Protein AF-A0A844C694-F1 (afdb_monomer)

Solvent-accessible surface area (backbone atoms only — not comparable to full-atom values): 4764 Å² total; per-residue (Å²): 142,84,85,83,85,75,83,80,83,74,81,84,77,80,78,80,77,80,79,77,78,75,51,69,67,41,49,27,44,31,38,31,26,29,85,87,67,47,77,49,80,72,45,76,39,79,21,52,42,66,70,55,31,47,54,54,48,36,58,76,50,72,68,47,44,36,71,93,51,53,49,65,43,82,106

Secondary structure (DSSP, 8-state):
-------------------------EEEEEE-BBTTSPBPPPEEEEESSHHHHHHHHHHHTTT-B-GGG-EEEE-

Radius of gyration: 25.25 Å; Cα contacts (8 Å, |Δi|>4): 110; chains: 1; bounding box: 26×49×78 Å

Mean predicted aligned error: 12.5 Å

pLDDT: mean 80.38, std 16.39, range [41.88, 95.81]

Structure (mmCIF, N/CA/C/O backbone):
data_AF-A0A844C694-F1
#
_entry.id   AF-A0A844C694-F1
#
loop_
_atom_site.group_PDB
_atom_site.id
_atom_site.type_symbol
_atom_site.label_atom_id
_atom_site.label_alt_id
_atom_site.label_comp_id
_atom_site.label_asym_id
_atom_site.label_entity_id
_atom_site.label_seq_id
_atom_site.pdbx_PDB_ins_code
_atom_site.Cartn_x
_atom_site.Cartn_y
_atom_site.Cartn_z
_atom_site.occupancy
_atom_site.B_iso_or_equiv
_atom_site.auth_seq_id
_atom_site.auth_comp_id
_atom_site.auth_asym_id
_atom_site.auth_atom_id
_atom_site.pdbx_PDB_model_num
ATOM 1 N N . MET A 1 1 ? 11.699 39.207 -65.373 1.00 46.06 1 MET A N 1
ATOM 2 C CA . MET A 1 1 ? 12.257 38.131 -64.523 1.00 46.06 1 MET A CA 1
ATOM 3 C C . MET A 1 1 ? 12.597 38.726 -63.167 1.00 46.06 1 MET A C 1
ATOM 5 O O . MET A 1 1 ? 13.577 39.438 -63.109 1.00 46.06 1 MET A O 1
ATOM 9 N N . ASN A 1 2 ? 11.793 38.501 -62.122 1.00 41.88 2 ASN A N 1
ATOM 10 C CA . ASN A 1 2 ? 12.120 38.881 -60.738 1.00 41.88 2 ASN A CA 1
ATOM 11 C C . ASN A 1 2 ? 11.462 37.859 -59.800 1.00 41.88 2 ASN A C 1
ATOM 13 O O . ASN A 1 2 ? 10.243 37.853 -59.647 1.00 41.88 2 ASN 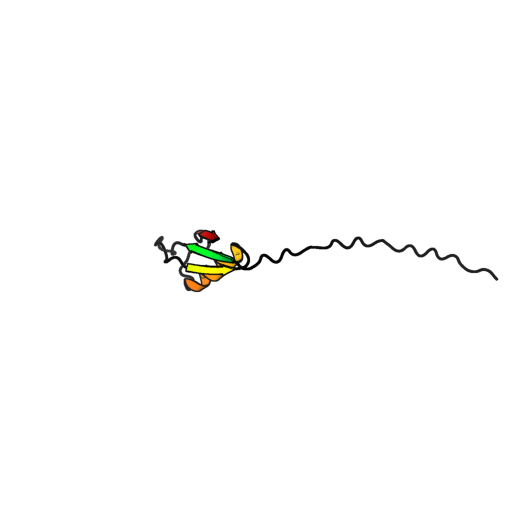A O 1
ATOM 17 N N . LYS A 1 3 ? 12.257 36.927 -59.255 1.00 49.16 3 LYS A N 1
ATOM 18 C CA . LYS A 1 3 ? 11.782 35.867 -58.355 1.00 49.16 3 LYS A CA 1
ATOM 19 C C . LYS A 1 3 ? 11.822 36.359 -56.911 1.00 49.16 3 LYS A C 1
ATOM 21 O O . LYS A 1 3 ? 12.853 36.805 -56.414 1.00 49.16 3 LYS A O 1
ATOM 26 N N . ILE A 1 4 ? 10.663 36.267 -56.279 1.00 60.44 4 ILE A N 1
ATOM 27 C CA . ILE A 1 4 ? 10.367 36.695 -54.921 1.00 60.44 4 ILE A CA 1
ATOM 28 C C . ILE A 1 4 ? 11.130 35.810 -53.924 1.00 60.44 4 ILE A C 1
ATOM 30 O O . ILE A 1 4 ? 11.010 34.585 -53.938 1.00 60.44 4 ILE A O 1
ATOM 34 N N . LYS A 1 5 ? 11.926 36.451 -53.062 1.00 57.75 5 LYS A N 1
ATOM 35 C CA . LYS A 1 5 ? 12.571 35.854 -51.889 1.00 57.75 5 LYS A CA 1
ATOM 36 C C . LYS A 1 5 ? 11.535 35.741 -50.769 1.00 57.75 5 LYS A C 1
ATOM 38 O O . LYS A 1 5 ? 11.336 36.696 -50.026 1.00 57.75 5 LYS A O 1
ATOM 43 N N . HIS A 1 6 ? 10.900 34.585 -50.622 1.00 53.06 6 HIS A N 1
ATOM 44 C CA . HIS A 1 6 ? 10.228 34.240 -49.371 1.00 53.06 6 HIS A CA 1
ATOM 45 C C . HIS A 1 6 ? 11.161 33.351 -48.554 1.00 53.06 6 HIS A C 1
ATOM 47 O O . HIS A 1 6 ? 11.236 32.141 -48.756 1.00 53.06 6 HIS A O 1
ATOM 53 N N . LEU A 1 7 ? 11.917 33.999 -47.661 1.00 55.38 7 LEU A N 1
ATOM 54 C CA . LEU A 1 7 ? 12.578 33.347 -46.537 1.00 55.38 7 LEU A CA 1
ATOM 55 C C . LEU A 1 7 ? 11.493 32.645 -45.711 1.00 55.38 7 LEU A C 1
ATOM 57 O O . LEU A 1 7 ? 10.731 33.281 -44.987 1.00 55.38 7 LEU A O 1
ATOM 61 N N . LEU A 1 8 ? 11.420 31.328 -45.872 1.00 56.16 8 LEU A N 1
ATOM 62 C CA . LEU A 1 8 ? 10.668 30.415 -45.027 1.00 56.16 8 LEU A CA 1
ATOM 63 C C . LEU A 1 8 ? 11.254 30.464 -43.613 1.00 56.16 8 LEU A C 1
ATOM 65 O O . LEU A 1 8 ? 12.255 29.820 -43.307 1.00 56.16 8 LEU A O 1
ATOM 69 N N . TRP A 1 9 ? 10.629 31.264 -42.758 1.00 50.72 9 TRP A N 1
ATOM 70 C CA . TRP A 1 9 ? 10.856 31.255 -41.321 1.00 50.72 9 TRP A CA 1
ATOM 71 C C . TRP A 1 9 ? 10.131 30.027 -40.752 1.00 50.72 9 TRP A C 1
ATOM 73 O O . TRP A 1 9 ? 8.933 30.069 -40.487 1.00 50.72 9 TRP A O 1
ATOM 83 N N . LEU A 1 10 ? 10.833 28.893 -40.659 1.00 60.28 10 LEU A N 1
ATOM 84 C CA . LEU A 1 10 ? 10.341 27.715 -39.941 1.00 60.28 10 LEU A CA 1
ATOM 85 C C . LEU A 1 10 ? 10.569 27.933 -38.435 1.00 60.28 10 LEU A C 1
ATOM 87 O O . LEU A 1 10 ? 11.726 28.043 -38.022 1.00 60.28 10 LEU A O 1
ATOM 91 N N . PRO A 1 11 ? 9.522 27.964 -37.592 1.00 56.19 11 PRO A N 1
ATOM 92 C CA . PRO A 1 11 ? 9.711 27.937 -36.153 1.00 56.19 11 PRO A CA 1
ATOM 93 C C . PRO A 1 11 ? 10.181 26.531 -35.762 1.00 56.19 11 PRO A C 1
ATOM 95 O O . PRO A 1 11 ? 9.483 25.539 -35.978 1.00 56.19 11 PRO A O 1
ATOM 98 N N . ALA A 1 12 ? 11.390 26.440 -35.211 1.00 62.25 12 ALA A N 1
ATOM 99 C CA . ALA A 1 12 ? 11.926 25.215 -34.636 1.00 62.25 12 ALA A CA 1
ATOM 100 C C . ALA A 1 12 ? 11.103 24.838 -33.393 1.00 62.25 12 ALA A C 1
ATOM 102 O O . ALA A 1 12 ? 11.353 25.312 -32.286 1.00 62.25 12 ALA A O 1
ATOM 103 N N . LEU A 1 13 ? 10.086 24.002 -33.590 1.00 60.50 13 LEU A N 1
ATOM 104 C CA . LEU A 1 13 ? 9.337 23.374 -32.509 1.00 60.50 13 LEU A CA 1
ATOM 105 C C . LEU A 1 13 ? 10.249 22.345 -31.828 1.00 60.50 13 LEU A C 1
ATOM 107 O O . LEU A 1 13 ? 10.478 21.252 -32.344 1.00 60.50 13 LEU A O 1
ATOM 111 N N . LEU A 1 14 ? 10.793 22.718 -30.670 1.00 58.81 14 LEU A N 1
ATOM 112 C CA . LEU A 1 14 ? 11.503 21.822 -29.762 1.00 58.81 14 LEU A CA 1
ATOM 113 C C . LEU A 1 14 ? 10.542 20.727 -29.280 1.00 58.81 14 LEU A C 1
ATOM 115 O O . LEU A 1 14 ? 9.690 20.956 -28.422 1.00 58.81 14 LEU A O 1
ATOM 119 N N . ALA A 1 15 ? 10.678 19.526 -29.839 1.00 61.28 15 ALA A N 1
ATOM 120 C CA . ALA A 1 15 ? 9.972 18.341 -29.379 1.00 61.28 15 ALA A CA 1
ATOM 121 C C . ALA A 1 15 ? 10.534 17.905 -28.013 1.00 61.28 15 ALA A C 1
ATOM 123 O O . ALA A 1 15 ? 11.552 17.215 -27.931 1.00 61.28 15 ALA A O 1
ATOM 124 N N . VAL A 1 16 ? 9.874 18.308 -26.923 1.00 62.75 16 VAL A N 1
ATOM 125 C CA . VAL A 1 16 ? 10.123 17.738 -25.591 1.00 62.75 16 VAL A CA 1
ATOM 126 C C . VAL A 1 16 ? 9.711 16.269 -25.631 1.00 62.75 16 VAL A C 1
ATOM 128 O O . VAL A 1 16 ? 8.530 15.930 -25.661 1.00 62.75 16 VAL A O 1
ATOM 131 N N . SER A 1 17 ? 10.705 15.386 -25.659 1.00 55.56 17 SER A N 1
ATOM 132 C CA . SER A 1 17 ? 10.493 13.944 -25.589 1.00 55.56 17 SER A CA 1
ATOM 133 C C . SER A 1 17 ? 10.227 13.558 -24.135 1.00 55.56 17 SER A C 1
ATOM 135 O O . SER A 1 17 ? 11.154 13.413 -23.340 1.00 55.56 17 SER A O 1
ATOM 137 N N . PHE A 1 18 ? 8.953 13.407 -23.768 1.00 59.38 18 PHE A N 1
ATOM 138 C CA . PHE A 1 18 ? 8.561 12.797 -22.499 1.00 59.38 18 PHE A CA 1
ATOM 139 C C . PHE A 1 18 ? 8.870 11.298 -22.565 1.00 59.38 18 PHE A C 1
ATOM 141 O O . PHE A 1 18 ? 8.051 10.499 -23.013 1.00 59.38 18 PHE A O 1
ATOM 148 N N . ALA A 1 19 ? 10.068 10.902 -22.136 1.00 59.09 19 ALA A N 1
ATOM 149 C CA . ALA A 1 19 ? 10.383 9.498 -21.911 1.00 59.09 19 ALA A CA 1
ATOM 150 C C . ALA A 1 19 ? 9.529 8.985 -20.739 1.00 59.09 19 ALA A C 1
ATOM 152 O O . ALA A 1 19 ? 9.877 9.156 -19.568 1.00 59.09 19 ALA A O 1
ATOM 153 N N . SER A 1 20 ? 8.380 8.379 -21.040 1.00 56.66 20 SER A N 1
ATOM 154 C CA . SER A 1 20 ? 7.622 7.609 -20.059 1.00 56.66 20 SER A CA 1
ATOM 155 C C . SER A 1 20 ? 8.459 6.391 -19.672 1.00 56.66 20 SER A C 1
ATOM 157 O O . SER A 1 20 ? 8.496 5.401 -20.398 1.00 56.66 20 SER A O 1
ATOM 159 N N . TYR A 1 21 ? 9.163 6.460 -18.539 1.00 60.06 21 TYR A N 1
ATOM 160 C CA . TYR A 1 21 ? 9.763 5.274 -17.933 1.00 60.06 21 TYR A CA 1
ATOM 161 C C . TYR A 1 21 ? 8.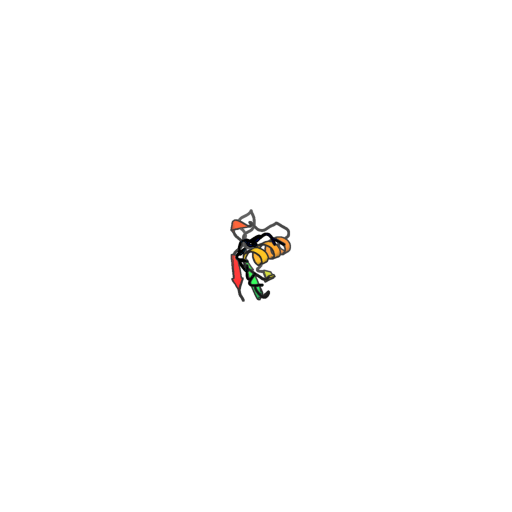627 4.321 -17.558 1.00 60.06 21 TYR A C 1
ATOM 163 O O . TYR A 1 21 ? 7.966 4.490 -16.532 1.00 60.06 21 TYR A O 1
ATOM 171 N N . ALA A 1 22 ? 8.373 3.336 -18.419 1.00 58.47 22 ALA A N 1
ATOM 172 C CA . ALA A 1 22 ? 7.508 2.215 -18.109 1.00 58.47 22 ALA A CA 1
ATOM 173 C C . ALA A 1 22 ? 8.160 1.454 -16.952 1.00 58.47 22 ALA A C 1
ATOM 175 O O . ALA A 1 22 ? 9.137 0.726 -17.127 1.00 58.47 22 ALA A O 1
ATOM 176 N N . ALA A 1 23 ? 7.671 1.694 -15.739 1.00 64.31 23 ALA A N 1
ATOM 177 C CA . ALA A 1 23 ? 8.139 0.974 -14.576 1.00 64.31 23 ALA A CA 1
ATOM 178 C C . ALA A 1 23 ? 7.703 -0.487 -14.727 1.00 64.31 23 ALA A C 1
ATOM 180 O O . ALA A 1 23 ? 6.509 -0.795 -14.706 1.00 64.31 23 ALA A O 1
ATOM 181 N N . TYR A 1 24 ? 8.680 -1.373 -14.942 1.00 72.56 24 TYR A N 1
ATOM 182 C CA . TYR A 1 24 ? 8.430 -2.804 -15.052 1.00 72.56 24 TYR A CA 1
ATOM 183 C C . TYR A 1 24 ? 7.642 -3.277 -13.831 1.00 72.56 24 TYR A C 1
ATOM 185 O O . TYR A 1 24 ? 7.982 -2.907 -12.698 1.00 72.56 24 TYR A O 1
ATOM 193 N N . PRO A 1 25 ? 6.588 -4.079 -14.040 1.00 77.44 25 PRO A N 1
ATOM 194 C CA . PRO A 1 25 ? 5.789 -4.547 -12.935 1.00 77.44 25 PRO A CA 1
ATOM 195 C C . PRO A 1 25 ? 6.657 -5.387 -11.992 1.00 77.44 25 PRO A C 1
ATOM 197 O O . PRO A 1 25 ? 7.458 -6.221 -12.410 1.00 77.44 25 PRO A O 1
ATOM 200 N N . THR A 1 26 ? 6.541 -5.117 -10.697 1.00 87.81 26 THR A N 1
ATOM 201 C CA . THR A 1 26 ? 7.277 -5.813 -9.643 1.00 87.81 26 THR A CA 1
ATOM 202 C C . THR A 1 26 ? 6.311 -6.304 -8.574 1.00 87.81 26 THR A C 1
ATOM 204 O O . THR A 1 26 ? 5.160 -5.860 -8.496 1.00 87.81 26 THR A O 1
ATOM 207 N N . ASN A 1 27 ? 6.761 -7.255 -7.758 1.00 94.19 27 ASN A N 1
ATOM 208 C CA . ASN A 1 27 ? 5.948 -7.781 -6.672 1.00 94.19 27 ASN A CA 1
ATOM 209 C C . ASN A 1 27 ? 5.943 -6.795 -5.502 1.00 94.19 27 ASN A C 1
ATOM 211 O O . ASN A 1 27 ? 6.990 -6.385 -5.007 1.00 94.19 27 ASN A O 1
ATOM 215 N N . TYR A 1 28 ? 4.752 -6.451 -5.027 1.00 94.56 28 TYR A N 1
ATOM 216 C CA . TYR A 1 28 ? 4.544 -5.640 -3.836 1.00 94.56 28 TYR A CA 1
ATOM 217 C C . TYR A 1 28 ? 3.822 -6.451 -2.773 1.00 94.56 28 TYR A C 1
ATOM 219 O O . TYR A 1 28 ? 2.783 -7.0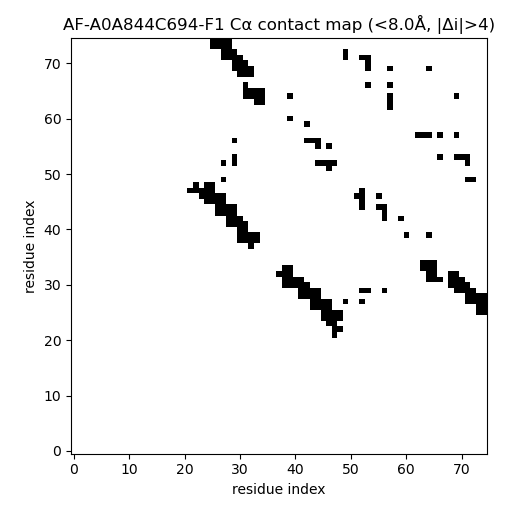48 -3.045 1.00 94.56 28 TYR A O 1
ATOM 227 N N . SER A 1 29 ? 4.339 -6.425 -1.549 1.00 95.19 29 SER A N 1
ATOM 228 C CA . SER A 1 29 ? 3.655 -6.930 -0.361 1.00 95.19 29 SER A CA 1
ATOM 229 C C . SER A 1 29 ? 2.933 -5.775 0.322 1.00 95.19 29 SER A C 1
ATOM 231 O O . SER A 1 29 ? 3.567 -4.803 0.737 1.00 95.19 29 SER A O 1
ATOM 233 N N . CYS A 1 30 ? 1.609 -5.868 0.417 1.00 94.94 30 CYS A N 1
ATOM 234 C CA . CYS A 1 30 ? 0.747 -4.829 0.959 1.00 94.94 30 CYS A CA 1
ATOM 235 C C . CYS A 1 30 ? 0.071 -5.276 2.259 1.00 94.94 30 CYS A C 1
ATOM 237 O O . CYS A 1 30 ? -0.414 -6.403 2.377 1.00 94.94 30 CYS A O 1
ATOM 239 N N . SER A 1 31 ? -0.014 -4.361 3.221 1.00 95.81 31 SER A N 1
ATOM 240 C CA . SER A 1 31 ? -0.780 -4.500 4.464 1.00 95.81 31 SER A CA 1
ATOM 241 C C . SER A 1 31 ? -1.665 -3.280 4.681 1.00 95.81 31 SER A C 1
ATOM 243 O O . SER A 1 31 ? -1.300 -2.181 4.266 1.00 95.81 31 SER A O 1
ATOM 245 N N . ALA A 1 32 ? -2.801 -3.459 5.348 1.00 95.62 32 ALA A N 1
ATOM 246 C CA . ALA A 1 32 ? -3.731 -2.377 5.648 1.00 95.62 32 ALA A CA 1
ATOM 247 C C . ALA A 1 32 ? -4.495 -2.640 6.946 1.00 95.62 32 ALA A C 1
ATOM 249 O O . ALA A 1 32 ? -4.452 -3.749 7.494 1.00 95.62 32 ALA A O 1
ATOM 250 N N . LYS A 1 33 ? -5.213 -1.622 7.421 1.00 94.38 33 LYS A N 1
ATOM 251 C CA . LYS A 1 33 ? -6.203 -1.758 8.487 1.00 94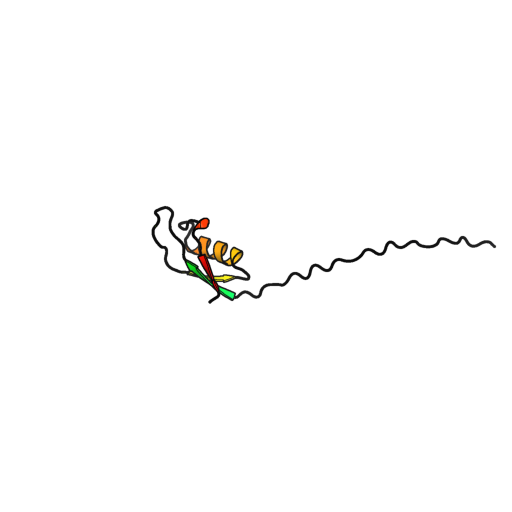.38 33 LYS A CA 1
ATOM 252 C C . LYS A 1 33 ? -7.618 -1.651 7.919 1.00 94.38 33 LYS A C 1
ATOM 254 O O . LYS A 1 33 ? -7.845 -0.967 6.919 1.00 94.38 33 LYS A O 1
ATOM 259 N N . SER A 1 34 ? -8.565 -2.336 8.548 1.00 92.38 34 SER A N 1
ATOM 260 C CA . SER A 1 34 ? -9.988 -2.184 8.256 1.00 92.38 34 SER A CA 1
ATOM 261 C C . SER A 1 34 ? -10.530 -0.880 8.845 1.00 92.38 34 SER A C 1
ATOM 263 O O . SER A 1 34 ? -9.894 -0.275 9.708 1.00 92.38 34 SER A O 1
ATOM 265 N N . TYR A 1 35 ? -11.739 -0.475 8.446 1.00 87.25 35 TYR A N 1
ATOM 266 C CA . TYR A 1 35 ? -12.453 0.658 9.061 1.00 87.25 35 TYR A CA 1
ATOM 267 C C . TYR A 1 35 ? -12.671 0.512 10.576 1.00 87.25 35 TYR A C 1
ATOM 269 O O . TYR A 1 35 ? -12.859 1.508 11.265 1.00 87.25 35 TYR A O 1
ATOM 277 N N . LYS A 1 36 ? -12.600 -0.716 11.104 1.00 89.56 36 LYS A N 1
ATOM 278 C CA . LYS A 1 36 ? -12.680 -1.016 12.541 1.00 89.56 36 LYS A CA 1
ATOM 279 C C . LYS A 1 36 ? -11.311 -1.009 13.238 1.00 89.56 36 LYS A C 1
ATOM 281 O O . LYS A 1 36 ? -11.223 -1.310 14.420 1.00 89.56 36 LYS A O 1
ATOM 286 N N . GLY A 1 37 ? -10.235 -0.698 12.512 1.00 88.44 37 GLY A N 1
ATOM 287 C CA . GLY A 1 37 ? -8.863 -0.668 13.026 1.00 88.44 37 GLY A CA 1
ATOM 28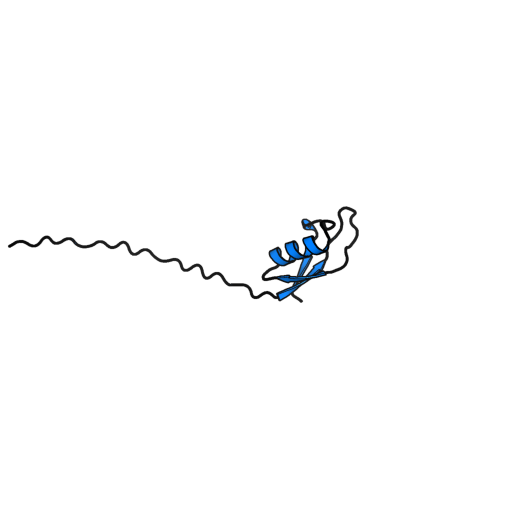8 C C . GLY A 1 37 ? -8.145 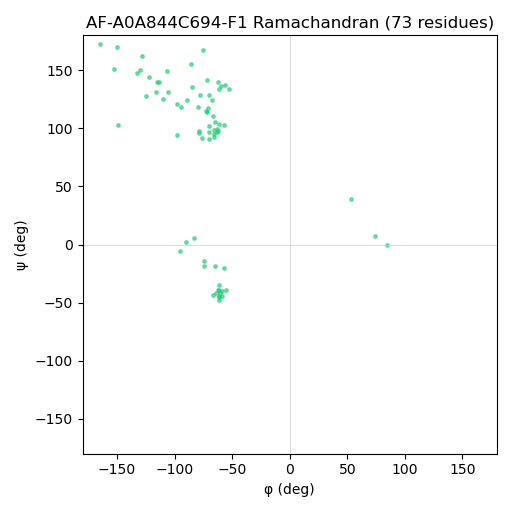-2.024 13.044 1.00 88.44 37 GLY A C 1
ATOM 289 O O . GLY A 1 37 ? -6.971 -2.083 13.415 1.00 88.44 37 GLY A O 1
ATOM 290 N N . GLU A 1 38 ? -8.801 -3.100 12.608 1.00 92.44 38 GLU A N 1
ATOM 291 C CA . GLU A 1 38 ? -8.229 -4.451 12.577 1.00 92.44 38 GLU A CA 1
ATOM 292 C C . GLU A 1 38 ? -7.169 -4.565 11.481 1.00 92.44 38 GLU A C 1
ATOM 294 O O . GLU A 1 38 ? -7.344 -4.040 10.381 1.00 92.44 38 GLU A O 1
ATOM 299 N N . LYS A 1 39 ? -6.073 -5.284 11.740 1.00 92.19 39 LYS A N 1
ATOM 300 C CA . LYS A 1 39 ? -5.092 -5.585 10.689 1.00 92.19 39 LYS A CA 1
ATOM 301 C C . LYS A 1 39 ? -5.688 -6.584 9.701 1.00 92.19 39 LYS A C 1
ATOM 303 O O . LYS A 1 39 ? -6.164 -7.642 10.099 1.00 92.19 39 LYS A O 1
ATOM 308 N N . LEU A 1 40 ? -5.616 -6.261 8.414 1.00 91.50 40 LEU A N 1
ATOM 309 C CA . LEU A 1 40 ? -6.020 -7.164 7.342 1.00 91.50 40 LEU A CA 1
ATOM 310 C C . LEU A 1 40 ? -4.869 -8.095 6.952 1.00 91.50 40 LEU A C 1
ATOM 312 O O . LEU A 1 40 ? -3.691 -7.760 7.108 1.00 91.50 40 LEU A O 1
ATOM 316 N N . ASN A 1 41 ? -5.225 -9.254 6.394 1.00 92.94 41 ASN A N 1
ATOM 317 C CA . ASN A 1 41 ? -4.254 -10.193 5.842 1.00 92.94 41 ASN A CA 1
ATOM 318 C C . ASN A 1 41 ? -3.400 -9.508 4.776 1.00 92.94 41 ASN A C 1
ATOM 320 O O . ASN A 1 41 ? -3.918 -8.775 3.927 1.00 92.94 41 ASN A O 1
ATOM 324 N N . LYS A 1 42 ? -2.091 -9.767 4.812 1.00 94.00 42 LYS A N 1
ATOM 325 C CA . LYS A 1 42 ? -1.173 -9.270 3.789 1.00 94.00 42 LYS A CA 1
ATOM 326 C C . LYS A 1 42 ? -1.541 -9.859 2.433 1.00 94.00 42 LYS A C 1
ATOM 328 O O . LYS A 1 42 ? -1.851 -11.043 2.331 1.00 94.00 42 LYS A O 1
ATOM 333 N N . VAL A 1 43 ? -1.458 -9.035 1.398 1.00 94.38 43 VAL A N 1
ATOM 334 C CA . VAL A 1 43 ? -1.671 -9.451 0.009 1.00 94.38 43 VAL A CA 1
ATOM 335 C C . VAL A 1 43 ? -0.431 -9.125 -0.800 1.00 94.38 43 VAL A C 1
ATOM 337 O O . VAL A 1 43 ? 0.230 -8.119 -0.550 1.00 94.38 43 VAL A O 1
ATOM 340 N N . THR A 1 44 ? -0.100 -9.986 -1.755 1.00 95.00 44 THR A N 1
ATOM 341 C CA . THR A 1 44 ? 0.959 -9.707 -2.726 1.00 95.00 44 THR A CA 1
ATOM 342 C C . THR A 1 44 ? 0.316 -9.390 -4.064 1.00 95.00 44 THR A C 1
ATOM 344 O O . THR A 1 44 ? -0.585 -10.107 -4.495 1.00 95.00 44 THR A O 1
ATOM 347 N N . VAL A 1 45 ? 0.745 -8.301 -4.692 1.00 94.00 45 VAL A N 1
ATOM 348 C CA . VAL A 1 45 ? 0.215 -7.833 -5.976 1.00 94.00 45 VAL A CA 1
ATOM 349 C C . VAL A 1 45 ? 1.357 -7.489 -6.920 1.00 94.00 45 VAL A C 1
ATOM 351 O O . VAL A 1 45 ? 2.411 -7.027 -6.491 1.00 94.00 45 VAL A O 1
ATOM 354 N N . TYR A 1 46 ? 1.128 -7.692 -8.213 1.00 93.25 46 TYR A N 1
ATOM 355 C CA . TYR A 1 46 ? 2.070 -7.325 -9.264 1.00 93.25 46 TYR A CA 1
ATOM 356 C C . TYR A 1 46 ? 1.666 -5.971 -9.854 1.00 93.25 46 TYR A C 1
ATOM 358 O O . TYR A 1 46 ? 0.526 -5.811 -10.311 1.00 93.25 46 TYR A O 1
ATOM 366 N N . ALA A 1 47 ? 2.550 -4.977 -9.792 1.00 92.75 47 ALA A N 1
ATOM 367 C CA . ALA A 1 47 ? 2.240 -3.598 -10.179 1.00 92.75 47 ALA A CA 1
ATOM 368 C C . ALA A 1 47 ? 3.484 -2.841 -10.656 1.00 92.75 47 ALA A C 1
ATOM 370 O O . ALA A 1 47 ? 4.585 -3.111 -10.176 1.00 92.75 47 ALA A O 1
ATOM 371 N N . GLY A 1 48 ? 3.313 -1.866 -11.552 1.00 89.62 48 GLY A N 1
ATOM 372 C CA . GLY A 1 48 ? 4.391 -0.985 -12.020 1.00 89.62 48 GLY A CA 1
ATOM 373 C C . GLY A 1 48 ? 4.812 0.068 -10.990 1.00 89.62 48 GLY A C 1
ATOM 374 O O . GLY A 1 48 ? 5.871 0.673 -11.103 1.00 89.62 48 GLY A O 1
ATOM 375 N N . GLY A 1 49 ? 4.028 0.287 -9.934 1.00 89.00 49 GLY A N 1
ATOM 376 C CA . GLY A 1 49 ? 4.362 1.262 -8.899 1.00 89.00 49 GLY A CA 1
ATOM 377 C C . GLY A 1 49 ? 3.548 1.102 -7.622 1.00 89.00 49 GLY A C 1
ATOM 378 O O . GLY A 1 49 ? 2.580 0.346 -7.567 1.00 89.00 49 GLY A O 1
ATOM 379 N N . GLN A 1 50 ? 3.914 1.856 -6.580 1.00 90.25 50 GLN A N 1
ATOM 380 C CA . GLN A 1 50 ? 3.238 1.789 -5.278 1.00 90.25 50 GLN A CA 1
ATOM 381 C C . GLN A 1 50 ? 1.760 2.192 -5.350 1.00 90.25 50 GLN A C 1
ATOM 383 O O . GLN A 1 50 ? 0.934 1.563 -4.698 1.00 90.25 50 GLN A O 1
ATOM 388 N N . ASN A 1 51 ? 1.408 3.215 -6.135 1.00 90.25 51 ASN A N 1
ATOM 389 C CA . ASN A 1 51 ? 0.019 3.678 -6.244 1.00 90.25 51 ASN A CA 1
ATOM 390 C C . ASN A 1 51 ? -0.877 2.627 -6.911 1.00 90.25 51 ASN A C 1
ATOM 392 O O . ASN A 1 51 ? -1.958 2.325 -6.409 1.00 90.25 51 ASN A O 1
ATOM 396 N N . GLU A 1 52 ? -0.388 2.011 -7.988 1.00 91.56 52 GLU A N 1
ATOM 397 C CA . GLU A 1 52 ? -1.069 0.895 -8.645 1.00 91.56 52 GLU A CA 1
ATOM 398 C C . GLU A 1 52 ? -1.165 -0.322 -7.708 1.00 91.56 52 GLU A C 1
ATOM 400 O O . GLU A 1 52 ? -2.231 -0.928 -7.594 1.00 91.56 52 GLU A O 1
ATOM 405 N N . ALA A 1 53 ? -0.096 -0.636 -6.963 1.00 93.50 53 ALA A N 1
ATOM 406 C CA . ALA A 1 53 ? -0.103 -1.707 -5.968 1.00 93.50 53 ALA A CA 1
ATOM 407 C C . ALA A 1 53 ? -1.171 -1.480 -4.887 1.00 93.50 53 ALA A C 1
ATOM 409 O O . ALA A 1 53 ? -1.918 -2.402 -4.562 1.00 93.50 53 ALA A O 1
ATOM 410 N N . LYS A 1 54 ? -1.301 -0.251 -4.369 1.00 92.56 54 LYS A N 1
ATOM 411 C CA . LYS A 1 54 ? -2.337 0.102 -3.384 1.00 92.56 54 LYS A CA 1
ATOM 412 C C . LYS A 1 54 ? -3.745 -0.085 -3.948 1.00 92.56 54 LYS A C 1
ATOM 414 O O . LYS A 1 54 ? -4.584 -0.670 -3.268 1.00 92.56 54 LYS A O 1
ATOM 419 N N . GLY A 1 55 ? -3.995 0.361 -5.181 1.00 91.75 55 GLY A N 1
ATOM 420 C CA . GLY A 1 55 ? -5.290 0.188 -5.849 1.00 91.75 55 GLY A CA 1
ATOM 421 C C . GLY A 1 55 ? -5.658 -1.288 -6.036 1.00 91.75 55 GLY A C 1
ATOM 422 O O . GLY A 1 55 ? -6.745 -1.715 -5.644 1.00 91.75 55 GLY A O 1
ATOM 423 N N . LYS A 1 56 ? -4.717 -2.098 -6.540 1.00 92.75 56 LYS A N 1
ATOM 424 C CA . LYS A 1 56 ? -4.902 -3.551 -6.691 1.00 92.75 56 LYS A CA 1
ATOM 425 C C . LYS A 1 56 ? -5.132 -4.241 -5.345 1.00 92.75 56 LYS A C 1
ATOM 427 O O . LYS A 1 56 ? -6.060 -5.037 -5.213 1.00 92.75 56 LYS A O 1
ATOM 432 N N . ALA A 1 57 ? -4.337 -3.906 -4.327 1.00 94.06 57 ALA A N 1
ATOM 433 C CA . ALA A 1 57 ? -4.486 -4.456 -2.980 1.00 94.06 57 ALA A CA 1
ATOM 434 C C . ALA A 1 57 ? -5.847 -4.099 -2.356 1.00 94.06 57 ALA A C 1
ATOM 436 O O . ALA A 1 57 ? -6.487 -4.954 -1.744 1.00 94.06 57 ALA A O 1
ATOM 437 N N . MET A 1 58 ? -6.341 -2.875 -2.567 1.00 91.56 58 MET A N 1
ATOM 438 C CA . MET A 1 58 ? -7.673 -2.462 -2.112 1.00 91.56 58 MET A CA 1
ATOM 439 C C . MET A 1 58 ? -8.788 -3.334 -2.708 1.00 91.56 58 MET A C 1
ATOM 441 O O . MET A 1 58 ? -9.708 -3.732 -1.986 1.00 91.56 58 MET A O 1
ATOM 445 N N . GLY A 1 59 ? -8.670 -3.689 -3.992 1.00 90.81 59 GLY A N 1
ATOM 446 C CA . GLY A 1 59 ? -9.572 -4.633 -4.658 1.00 90.81 59 GLY A CA 1
ATOM 447 C C . GLY A 1 59 ? -9.557 -6.026 -4.018 1.00 90.81 59 GLY A C 1
ATOM 448 O O . GLY A 1 59 ? -10.618 -6.597 -3.767 1.00 90.81 59 GLY A O 1
ATOM 449 N N . MET A 1 60 ? -8.376 -6.538 -3.652 1.00 92.06 60 MET A N 1
ATOM 450 C CA . MET A 1 60 ? -8.223 -7.846 -2.990 1.00 92.06 60 MET A CA 1
ATOM 451 C C . MET A 1 60 ? -8.942 -7.911 -1.635 1.00 92.06 60 MET A C 1
ATOM 453 O O . MET A 1 60 ? -9.515 -8.938 -1.274 1.00 92.06 60 MET A O 1
ATOM 457 N N . TRP A 1 61 ? -8.968 -6.803 -0.891 1.00 92.44 61 TRP A N 1
ATOM 458 C CA . TRP A 1 61 ? -9.698 -6.702 0.377 1.00 92.44 61 TRP A CA 1
ATOM 459 C C . TRP A 1 61 ? -11.188 -6.381 0.210 1.00 92.44 61 TRP A C 1
ATOM 461 O O . TRP A 1 61 ? -11.875 -6.172 1.212 1.00 92.44 61 TRP A O 1
ATOM 471 N N . ARG A 1 62 ? -11.706 -6.346 -1.027 1.00 88.44 62 ARG A N 1
ATOM 472 C CA . ARG A 1 62 ? -13.121 -6.083 -1.349 1.00 88.44 62 ARG A CA 1
ATOM 473 C C . ARG A 1 62 ? -13.635 -4.790 -0.705 1.00 88.44 62 ARG A C 1
ATOM 475 O O . ARG A 1 62 ? -14.735 -4.760 -0.162 1.00 88.44 62 ARG A O 1
ATOM 482 N N . GLY A 1 63 ? -12.797 -3.751 -0.685 1.00 84.00 63 GLY A N 1
ATOM 483 C CA . GLY A 1 63 ? -13.138 -2.453 -0.094 1.00 84.00 63 GLY A CA 1
ATOM 484 C C . GLY A 1 63 ? -13.159 -2.414 1.439 1.00 84.00 63 GLY A C 1
ATOM 485 O O . GLY A 1 63 ? -13.543 -1.399 2.005 1.00 84.00 63 GLY A O 1
ATOM 486 N N . LYS A 1 64 ? -12.728 -3.472 2.142 1.00 87.06 64 LYS A N 1
ATOM 487 C CA . LYS A 1 64 ? -12.655 -3.470 3.618 1.00 87.06 64 LYS A CA 1
ATOM 488 C C . LYS A 1 64 ? -11.493 -2.644 4.173 1.00 87.06 64 LYS A C 1
ATOM 490 O O . LYS A 1 64 ? -11.498 -2.323 5.359 1.00 87.06 64 LYS A O 1
ATOM 495 N N . ALA A 1 65 ? -10.489 -2.355 3.347 1.00 90.38 65 ALA A N 1
ATOM 496 C CA . ALA A 1 65 ? -9.284 -1.636 3.737 1.00 90.38 65 ALA A CA 1
ATOM 497 C C . ALA A 1 65 ? -9.473 -0.118 3.670 1.00 90.38 65 ALA A C 1
ATOM 499 O O . ALA A 1 65 ? -9.941 0.413 2.665 1.00 90.38 65 ALA A O 1
ATOM 500 N N . LEU A 1 66 ? -9.007 0.583 4.700 1.00 88.44 66 LEU A N 1
ATOM 501 C CA . LEU A 1 66 ? -8.854 2.035 4.688 1.00 88.44 66 LEU A CA 1
ATOM 502 C C . LEU A 1 66 ? -7.673 2.413 3.784 1.00 88.44 66 LEU A C 1
ATOM 504 O O . LEU A 1 66 ? -6.528 2.098 4.115 1.00 88.44 66 LEU A O 1
ATOM 508 N N . PHE A 1 67 ? -7.930 3.094 2.660 1.00 85.62 67 PHE A N 1
ATOM 509 C CA . PHE A 1 67 ? -6.906 3.400 1.645 1.00 85.62 67 PHE A CA 1
ATOM 510 C C . PHE A 1 67 ? -5.683 4.141 2.211 1.00 85.62 67 PHE A C 1
ATOM 512 O O . PHE A 1 67 ? -4.543 3.819 1.879 1.00 85.62 67 PHE A O 1
ATOM 519 N N . ASN A 1 68 ? -5.910 5.081 3.133 1.00 88.94 68 ASN A N 1
ATOM 520 C CA . ASN A 1 68 ? -4.855 5.836 3.819 1.00 88.94 68 ASN A CA 1
ATOM 521 C C . ASN A 1 68 ? -3.958 4.968 4.724 1.00 88.94 68 ASN A C 1
ATOM 523 O O . AS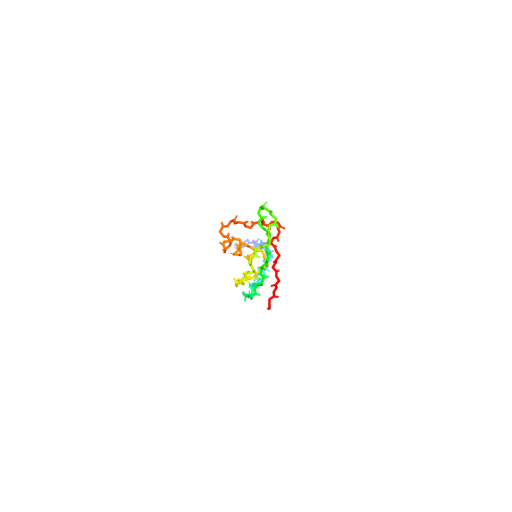N A 1 68 ? -2.848 5.378 5.051 1.00 88.94 68 ASN A O 1
ATOM 527 N N . THR A 1 69 ? -4.400 3.765 5.100 1.00 91.81 69 THR A N 1
ATOM 528 C CA . THR A 1 69 ? -3.614 2.811 5.899 1.00 91.81 69 THR A CA 1
ATOM 529 C C . THR A 1 69 ? -2.880 1.772 5.056 1.00 91.81 69 THR A C 1
ATOM 531 O O . THR A 1 69 ? -2.116 0.982 5.612 1.00 91.81 69 THR A O 1
AT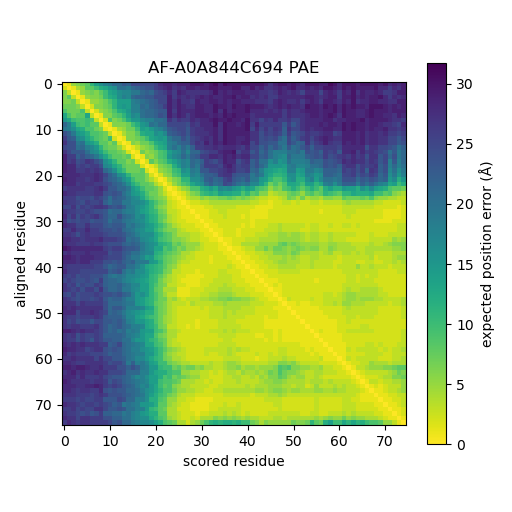OM 534 N N . ILE A 1 70 ? -3.090 1.747 3.733 1.00 93.25 70 ILE A N 1
ATOM 535 C CA . ILE A 1 70 ? -2.442 0.767 2.861 1.00 93.25 70 ILE A CA 1
ATOM 536 C C . ILE A 1 70 ? -0.959 1.120 2.719 1.00 93.25 70 ILE A C 1
ATOM 538 O O . ILE A 1 70 ? -0.583 2.131 2.117 1.00 93.25 70 ILE A O 1
ATOM 542 N N . GLN A 1 71 ? -0.111 0.237 3.235 1.00 94.12 71 GLN A N 1
ATOM 543 C CA . GLN A 1 71 ? 1.337 0.279 3.078 1.00 94.12 71 GLN A CA 1
ATOM 544 C C . GLN A 1 71 ? 1.769 -0.875 2.180 1.00 94.12 71 GLN A C 1
ATOM 546 O O . GLN A 1 71 ? 1.443 -2.025 2.466 1.00 94.12 71 GLN A O 1
ATOM 551 N N . CYS A 1 72 ? 2.491 -0.563 1.105 1.00 93.56 72 CYS A N 1
ATOM 552 C CA . CYS A 1 72 ? 3.004 -1.539 0.150 1.00 93.56 72 CYS A CA 1
ATOM 553 C C . CYS A 1 72 ? 4.517 -1.381 0.011 1.00 93.56 72 CYS A C 1
ATOM 555 O O . CYS A 1 72 ? 4.999 -0.290 -0.307 1.00 93.56 72 CYS A O 1
ATOM 557 N N . SER A 1 73 ? 5.243 -2.481 0.177 1.00 92.12 73 SER A N 1
ATOM 558 C CA . SER A 1 73 ? 6.695 -2.543 0.001 1.00 92.12 73 SER A CA 1
ATOM 559 C C . SER A 1 73 ? 7.032 -3.463 -1.161 1.00 92.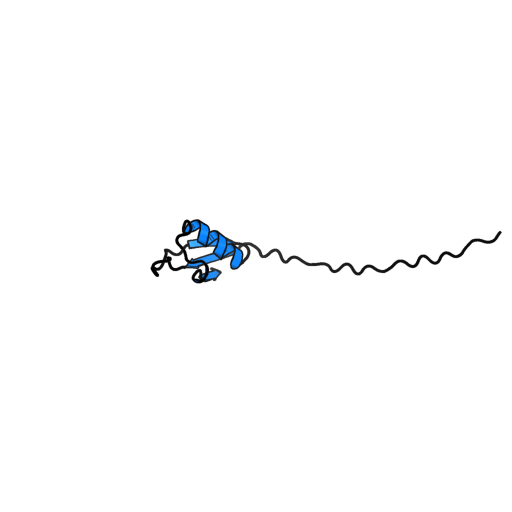12 73 SER A C 1
ATOM 561 O O . SER A 1 73 ? 6.396 -4.507 -1.316 1.00 92.12 73 SER A O 1
ATOM 563 N N . LYS A 1 74 ? 8.019 -3.079 -1.979 1.00 89.56 74 LYS A N 1
ATOM 564 C CA . LYS A 1 74 ? 8.576 -3.981 -2.996 1.00 89.56 74 LYS A CA 1
ATOM 565 C C . LYS A 1 74 ? 9.134 -5.216 -2.290 1.00 89.56 74 LYS A C 1
ATOM 567 O O . LYS A 1 74 ? 9.733 -5.076 -1.222 1.00 89.56 74 LYS A O 1
ATOM 572 N N . LYS A 1 75 ? 8.867 -6.389 -2.851 1.00 80.38 75 LYS A N 1
ATOM 573 C CA . LYS A 1 75 ? 9.395 -7.663 -2.372 1.00 80.38 75 LYS A CA 1
ATOM 574 C C . LYS A 1 75 ? 10.635 -8.047 -3.165 1.00 80.38 75 LYS A C 1
ATOM 576 O O . LYS A 1 75 ? 10.648 -7.752 -4.380 1.00 80.38 75 LYS A O 1
#

Sequence (75 aa):
MNKIKHLLWLPALLAVSFASYAAYPTNYSCSAKSYKGEKLNKVTVYAGGQNEAKGKAMGMWRGKALFNTIQCSKK

Foldseek 3Di:
DDDDDDPPPDPPDPPPDPPPPQQAWAKKWKWFAFPVRHTDDIDIDTGSDDVRRLVVVCVVVVNRGDSVGIDIDTD

Nearest PDB structures (foldseek):
  8bsi-assembly1_LT  TM=6.421E-01  e=2.856E+00  Giardia duodenalis
  5it7-assembly1_SS  TM=6.245E-01  e=4.129E+00  Kluyveromyces lactis
  6uz7-assembly1_AS  TM=6.110E-01  e=8.114E+00  Kluyveromyces lactis
  6tbm-assembly1_Q  TM=4.688E-01  e=3.037E+00  Komagataella phaffii GS115
  6d7j-assembly3_D  TM=4.038E-01  e=6.748E+00  Parabacteroides merdae CL03T12C32